Protein AF-A0A9E6Z7S4-F1 (afdb_monomer_lite)

Structure (mmCIF, N/CA/C/O backbone):
data_AF-A0A9E6Z7S4-F1
#
_entry.id   AF-A0A9E6Z7S4-F1
#
loop_
_atom_site.group_PDB
_atom_site.id
_atom_site.type_symbol
_atom_site.label_atom_id
_atom_site.label_alt_id
_atom_site.label_comp_id
_atom_site.label_asym_id
_atom_site.label_entity_id
_atom_site.label_seq_id
_atom_site.pdbx_PDB_ins_code
_atom_site.Cartn_x
_atom_site.Cartn_y
_atom_site.Cartn_z
_atom_site.occupancy
_atom_site.B_iso_or_equiv
_atom_site.auth_seq_id
_atom_site.auth_comp_id
_atom_site.auth_asym_id
_atom_site.auth_atom_id
_atom_site.pdbx_PDB_model_num
ATOM 1 N N . MET A 1 1 ? -16.409 -17.255 5.929 1.00 81.44 1 MET A N 1
ATOM 2 C CA . MET A 1 1 ? -15.998 -15.850 6.142 1.00 81.44 1 MET A CA 1
ATOM 3 C C . MET A 1 1 ? -14.759 -15.859 7.023 1.00 81.44 1 MET A C 1
ATOM 5 O O . MET A 1 1 ? -14.748 -16.625 7.976 1.00 81.44 1 MET A O 1
ATOM 9 N N . CYS A 1 2 ? -13.730 -15.079 6.697 1.00 95.62 2 CYS A N 1
ATOM 10 C CA . CYS A 1 2 ? -12.510 -14.948 7.500 1.00 95.62 2 CYS A CA 1
ATOM 11 C C . CYS A 1 2 ? -12.238 -13.470 7.800 1.00 95.62 2 CYS A C 1
ATOM 13 O O . CYS A 1 2 ? -12.730 -12.597 7.088 1.00 95.62 2 CYS A O 1
ATOM 15 N N . GLY A 1 3 ? -11.458 -13.200 8.840 1.00 95.50 3 GLY A N 1
ATOM 16 C CA . GLY A 1 3 ? -11.078 -11.851 9.238 1.00 95.50 3 GLY A CA 1
ATOM 17 C C . GLY A 1 3 ? -9.960 -11.886 10.269 1.00 95.50 3 GLY A C 1
ATOM 18 O O . GLY A 1 3 ? -9.638 -12.946 10.808 1.00 95.50 3 GLY A O 1
ATOM 19 N N . ILE A 1 4 ? -9.374 -10.723 10.521 1.00 96.81 4 ILE A N 1
ATOM 20 C CA . ILE A 1 4 ? -8.291 -10.529 11.484 1.00 96.81 4 ILE A CA 1
ATOM 21 C C . ILE A 1 4 ? -8.609 -9.317 12.368 1.00 96.81 4 ILE A C 1
ATOM 23 O O . ILE A 1 4 ? -9.323 -8.415 11.920 1.00 96.81 4 ILE A O 1
ATOM 27 N N . PRO A 1 5 ? -8.096 -9.262 13.606 1.00 97.31 5 PRO A N 1
ATOM 28 C CA . PRO A 1 5 ? -8.160 -8.054 14.421 1.00 97.31 5 PRO A CA 1
ATOM 29 C C . PRO A 1 5 ? -7.411 -6.893 13.751 1.00 97.31 5 PRO A C 1
ATOM 31 O O . PRO A 1 5 ? -6.332 -7.103 13.197 1.00 97.31 5 PRO A O 1
ATOM 34 N N . PHE A 1 6 ? -7.945 -5.669 13.838 1.00 94.50 6 PHE A N 1
ATOM 35 C CA . PHE A 1 6 ? -7.374 -4.500 13.147 1.00 94.50 6 PHE A CA 1
ATOM 36 C C . PHE A 1 6 ? -5.913 -4.230 13.549 1.00 94.50 6 PHE A C 1
ATOM 38 O O . PHE A 1 6 ? -5.073 -3.967 12.700 1.00 94.50 6 PHE A O 1
ATOM 45 N N . HIS A 1 7 ? -5.578 -4.403 14.829 1.00 94.50 7 HIS A N 1
ATOM 46 C CA . HIS A 1 7 ? -4.221 -4.207 15.346 1.00 94.50 7 HIS A CA 1
ATOM 47 C C . HIS A 1 7 ? -3.212 -5.262 14.857 1.00 94.50 7 HIS A C 1
ATOM 49 O O . HIS A 1 7 ? -2.017 -5.126 15.089 1.00 94.50 7 HIS A O 1
ATOM 55 N N . ALA A 1 8 ? -3.678 -6.354 14.243 1.00 95.44 8 ALA A N 1
ATOM 56 C CA . ALA A 1 8 ? -2.821 -7.381 13.659 1.00 95.44 8 ALA A CA 1
ATOM 57 C C . ALA A 1 8 ? -2.676 -7.221 12.136 1.00 95.44 8 ALA A C 1
ATOM 59 O O . ALA A 1 8 ? -1.929 -7.992 11.528 1.00 95.44 8 ALA A O 1
ATOM 60 N N . ALA A 1 9 ? -3.383 -6.258 11.525 1.00 95.62 9 ALA A N 1
ATOM 61 C CA . ALA A 1 9 ? -3.554 -6.145 10.079 1.00 95.62 9 ALA A CA 1
ATOM 62 C C . ALA A 1 9 ? -2.231 -6.096 9.316 1.00 95.62 9 ALA A C 1
ATOM 64 O O . ALA A 1 9 ? -2.056 -6.869 8.373 1.00 95.62 9 ALA A O 1
ATOM 65 N N . ASP A 1 10 ? -1.285 -5.280 9.776 1.00 95.12 10 ASP A N 1
ATOM 66 C CA . ASP A 1 10 ? -0.019 -5.039 9.083 1.00 95.12 10 ASP A CA 1
ATOM 67 C C . ASP A 1 10 ? 0.732 -6.336 8.780 1.00 95.12 10 ASP A C 1
ATOM 69 O O . ASP A 1 10 ? 1.128 -6.569 7.644 1.00 95.12 10 ASP A O 1
ATOM 73 N N . SER A 1 11 ? 0.824 -7.256 9.745 1.00 95.31 11 SER A N 1
ATOM 74 C CA . SER A 1 11 ? 1.520 -8.536 9.547 1.00 95.31 11 SER A CA 1
ATOM 75 C C . SER A 1 11 ? 0.915 -9.398 8.427 1.00 95.31 11 SER A C 1
ATOM 77 O O . SER A 1 11 ? 1.638 -10.064 7.681 1.00 95.31 11 SER A O 1
ATOM 79 N N . TYR A 1 12 ? -0.411 -9.380 8.270 1.00 96.50 12 TYR A N 1
ATOM 80 C CA . TYR A 1 12 ? -1.104 -10.117 7.211 1.00 96.50 12 TYR A CA 1
ATOM 81 C C . TYR A 1 12 ? -1.001 -9.385 5.878 1.00 96.50 12 TYR A C 1
ATOM 83 O O . TYR A 1 12 ? -0.786 -10.021 4.847 1.00 96.50 12 TYR A O 1
ATOM 91 N N . ILE A 1 13 ? -1.105 -8.058 5.905 1.00 96.31 13 ILE A N 1
ATOM 92 C CA . ILE A 1 13 ? -0.926 -7.204 4.735 1.00 96.31 13 ILE A CA 1
ATOM 93 C C . ILE A 1 13 ? 0.478 -7.404 4.156 1.00 96.31 13 ILE A C 1
ATOM 95 O O . ILE A 1 13 ? 0.594 -7.700 2.970 1.00 96.31 13 ILE A O 1
ATOM 99 N N . THR A 1 14 ? 1.534 -7.363 4.976 1.00 95.31 14 THR A N 1
ATOM 100 C CA . THR A 1 14 ? 2.917 -7.612 4.538 1.00 95.31 14 THR A CA 1
ATOM 101 C C . THR A 1 14 ? 3.048 -8.969 3.848 1.00 95.31 14 THR A C 1
ATOM 103 O O . THR A 1 14 ? 3.689 -9.076 2.803 1.00 95.31 14 THR A O 1
ATOM 106 N N . ARG A 1 15 ? 2.410 -10.021 4.380 1.00 95.50 15 ARG A N 1
ATOM 107 C CA . ARG A 1 15 ? 2.425 -11.355 3.753 1.00 95.50 15 ARG A CA 1
ATOM 108 C C . ARG A 1 15 ? 1.739 -11.359 2.387 1.00 95.50 15 ARG A C 1
ATOM 110 O O . ARG A 1 15 ? 2.270 -11.962 1.459 1.00 95.50 15 ARG A O 1
ATOM 117 N N . LEU A 1 16 ? 0.599 -10.683 2.257 1.00 96.62 16 LEU A N 1
ATOM 118 C CA . LEU A 1 16 ? -0.130 -10.568 0.991 1.00 96.62 16 LEU A CA 1
ATOM 119 C C . LEU A 1 16 ? 0.663 -9.768 -0.051 1.00 96.62 16 LEU A C 1
ATOM 121 O O . LEU A 1 16 ? 0.762 -10.192 -1.201 1.00 96.62 16 LEU A O 1
ATOM 125 N N . LEU A 1 17 ? 1.278 -8.656 0.355 1.00 95.19 17 LEU A N 1
ATOM 126 C CA . LEU A 1 17 ? 2.114 -7.831 -0.519 1.00 95.19 17 LEU A CA 1
ATOM 127 C C . LEU A 1 17 ? 3.338 -8.604 -1.020 1.00 95.19 17 LEU A C 1
ATOM 129 O O . LEU A 1 17 ? 3.617 -8.588 -2.216 1.00 95.19 17 LEU A O 1
ATOM 133 N N . LYS A 1 18 ? 4.013 -9.363 -0.145 1.00 93.06 18 LYS A N 1
ATOM 134 C CA . LYS A 1 18 ? 5.128 -10.246 -0.536 1.00 93.06 18 LYS A CA 1
ATOM 135 C C . LYS A 1 18 ? 4.712 -11.344 -1.521 1.00 93.06 18 LYS A C 1
ATOM 137 O O . LYS A 1 18 ? 5.545 -11.829 -2.277 1.00 93.06 18 LYS A O 1
ATOM 142 N N . GLN A 1 19 ? 3.434 -11.721 -1.539 1.00 96.25 19 GLN A N 1
ATOM 143 C CA . GLN A 1 19 ? 2.856 -12.651 -2.517 1.00 96.25 19 GLN A CA 1
ATOM 144 C C . GLN A 1 19 ? 2.371 -11.958 -3.805 1.00 96.25 19 GLN A C 1
ATOM 146 O O . GLN A 1 19 ? 1.812 -12.612 -4.682 1.00 96.25 19 GLN A O 1
ATOM 151 N N . GLY A 1 20 ? 2.576 -10.646 -3.943 1.00 94.81 20 GLY A N 1
ATOM 152 C CA . GLY A 1 20 ? 2.176 -9.876 -5.121 1.00 94.81 20 GLY A CA 1
ATOM 153 C C . GLY A 1 20 ? 0.705 -9.448 -5.132 1.00 94.81 20 GLY A C 1
ATOM 154 O O . GLY A 1 20 ? 0.223 -8.932 -6.142 1.00 94.81 20 GLY A O 1
ATOM 155 N N . HIS A 1 21 ? -0.033 -9.642 -4.035 1.00 97.75 21 HIS A N 1
ATOM 156 C CA . HIS A 1 21 ? -1.432 -9.231 -3.952 1.00 97.75 21 HIS A CA 1
ATOM 157 C C . HIS A 1 21 ? -1.569 -7.729 -3.688 1.00 97.75 21 HIS A C 1
ATOM 159 O O . HIS A 1 21 ? -0.792 -7.133 -2.945 1.00 97.75 21 HIS A O 1
ATOM 165 N N . LYS A 1 22 ? -2.607 -7.118 -4.269 1.00 96.62 22 LYS A N 1
ATOM 166 C CA . LYS A 1 22 ? -3.041 -5.756 -3.932 1.00 96.62 22 LYS A CA 1
ATOM 167 C C . LYS A 1 22 ? -4.060 -5.826 -2.799 1.00 96.62 22 LYS A C 1
ATOM 169 O O . LYS A 1 22 ? -4.932 -6.694 -2.823 1.00 96.62 22 LYS A O 1
ATOM 174 N N . VAL A 1 23 ? -3.984 -4.904 -1.846 1.00 97.06 23 VAL A N 1
ATOM 175 C CA . VAL A 1 23 ? -4.874 -4.861 -0.679 1.00 97.06 23 VAL A CA 1
ATOM 176 C C . VAL A 1 23 ? -5.593 -3.518 -0.631 1.00 97.06 23 VAL A C 1
ATOM 178 O O . VAL A 1 23 ? -4.952 -2.473 -0.619 1.00 97.06 23 VAL A 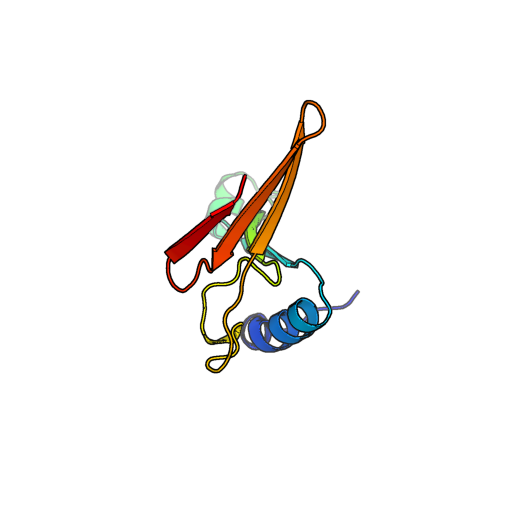O 1
ATOM 181 N N . ALA A 1 24 ? -6.924 -3.534 -0.591 1.00 97.69 24 ALA A N 1
ATOM 182 C CA . ALA A 1 24 ? -7.730 -2.342 -0.341 1.00 97.69 24 ALA A CA 1
ATOM 183 C C . ALA A 1 24 ? -8.108 -2.283 1.144 1.00 97.69 24 ALA A C 1
ATOM 185 O O . ALA A 1 24 ? -8.679 -3.237 1.674 1.00 97.69 24 ALA A O 1
ATOM 186 N N . ILE A 1 25 ? -7.798 -1.168 1.803 1.00 96.06 25 ILE A N 1
ATOM 187 C CA . ILE A 1 25 ? -8.161 -0.912 3.198 1.00 96.06 25 ILE A CA 1
ATOM 188 C C . ILE A 1 25 ? -9.451 -0.108 3.208 1.00 96.06 25 ILE A C 1
ATOM 190 O O . ILE A 1 25 ? -9.508 1.005 2.678 1.00 96.06 25 ILE A O 1
ATOM 194 N N . CYS A 1 26 ? -10.489 -0.701 3.790 1.00 97.75 26 CYS A N 1
ATOM 195 C CA . CYS A 1 26 ? -11.803 -0.100 3.903 1.00 97.75 26 CYS A CA 1
ATOM 196 C C . CYS A 1 26 ? -12.119 0.176 5.372 1.00 97.75 26 CYS A C 1
ATOM 198 O O . CYS A 1 26 ? -12.191 -0.758 6.169 1.00 97.75 26 CYS A O 1
ATOM 200 N N . GLU A 1 27 ? -12.322 1.446 5.706 1.00 97.69 27 GLU A N 1
ATOM 201 C CA . GLU A 1 27 ? -12.529 1.905 7.081 1.00 97.69 27 GLU A CA 1
ATOM 202 C C . GLU A 1 27 ? -13.933 2.465 7.285 1.00 97.69 27 GLU A C 1
ATOM 204 O O . GLU A 1 27 ? -14.640 2.819 6.337 1.00 97.69 27 GLU A O 1
ATOM 209 N N . GLN A 1 28 ? -14.339 2.560 8.550 1.00 97.75 28 GLN A N 1
ATOM 210 C CA . GLN A 1 28 ? -15.511 3.341 8.929 1.00 97.75 28 GLN A CA 1
ATOM 211 C C . GLN A 1 28 ? -15.168 4.829 8.843 1.00 97.75 28 GLN A C 1
ATOM 213 O O . GLN A 1 28 ? -14.279 5.311 9.537 1.00 97.75 28 GLN A O 1
ATOM 218 N N . VAL A 1 29 ? -15.882 5.561 7.990 1.00 97.12 29 VAL A N 1
ATOM 219 C CA . VAL A 1 29 ? -15.622 6.992 7.729 1.00 97.12 29 VAL A CA 1
ATOM 220 C C . VAL A 1 29 ? -16.596 7.921 8.458 1.00 97.12 29 VAL A C 1
ATOM 222 O O . VAL A 1 29 ? -16.655 9.116 8.178 1.00 97.12 29 VAL A O 1
ATOM 225 N N . GLU A 1 30 ? -17.406 7.365 9.353 1.00 96.38 30 GLU A N 1
ATOM 226 C CA . GLU A 1 30 ? -18.267 8.088 10.286 1.00 96.38 30 GLU A CA 1
ATOM 227 C C . GLU A 1 30 ? -18.422 7.264 11.573 1.00 96.38 30 GLU A C 1
ATOM 229 O O . GLU A 1 30 ? -18.185 6.054 11.577 1.00 96.38 30 GLU A O 1
ATOM 234 N N . THR A 1 31 ? -18.836 7.906 12.664 1.00 96.31 31 THR A N 1
ATOM 235 C CA . THR A 1 31 ? -19.116 7.217 13.931 1.00 96.31 31 THR A CA 1
ATOM 236 C C . THR A 1 31 ? -20.523 6.601 13.941 1.00 96.31 31 THR A C 1
ATOM 238 O O . THR A 1 31 ? -21.401 7.029 13.178 1.00 96.31 31 THR A O 1
ATOM 241 N N . PRO A 1 32 ? -20.804 5.629 14.829 1.00 95.00 32 PRO A N 1
ATOM 242 C CA . PRO A 1 32 ? -22.156 5.102 15.013 1.00 95.00 32 PRO A CA 1
ATOM 243 C C . PRO A 1 32 ? -23.194 6.188 15.333 1.00 95.00 32 PRO A C 1
ATOM 245 O O . PRO A 1 32 ? -24.312 6.136 14.822 1.00 95.00 32 PRO A O 1
ATOM 248 N N . GLU A 1 33 ? -22.834 7.202 16.123 1.00 94.94 33 GLU A N 1
ATOM 249 C CA . GLU A 1 33 ? -23.723 8.313 16.486 1.00 94.94 33 GLU A CA 1
ATOM 250 C C . GLU A 1 33 ? -24.052 9.186 15.271 1.00 94.94 33 GLU A C 1
ATOM 252 O O . GLU A 1 33 ? -25.192 9.620 15.097 1.00 94.94 33 GLU A O 1
ATOM 257 N N . GLN A 1 34 ? -23.065 9.439 14.406 1.00 95.38 34 GLN A N 1
ATOM 258 C CA . GLN A 1 34 ? -23.275 10.155 13.147 1.00 95.38 34 GLN A CA 1
ATOM 259 C C . GLN A 1 34 ? -24.193 9.363 12.211 1.00 95.38 34 GLN A C 1
ATOM 261 O O . GLN A 1 34 ? -25.129 9.936 11.651 1.00 95.38 34 GLN A O 1
ATOM 266 N N . ALA A 1 35 ? -23.994 8.046 12.107 1.00 96.25 35 ALA A N 1
ATOM 267 C CA . ALA A 1 35 ? -24.860 7.176 11.318 1.00 96.25 35 ALA A CA 1
ATOM 268 C C . ALA A 1 35 ? -26.309 7.197 11.836 1.00 96.25 35 ALA A C 1
ATOM 270 O O . ALA A 1 35 ? -27.239 7.371 11.048 1.00 96.25 35 ALA A O 1
ATOM 271 N N . GLN A 1 36 ? -26.516 7.114 13.156 1.00 94.19 36 GLN A N 1
ATOM 272 C CA . GLN A 1 36 ? -27.850 7.159 13.771 1.00 94.19 36 GLN A CA 1
ATOM 273 C C . GLN A 1 36 ? -28.610 8.451 13.443 1.00 94.19 36 GLN A C 1
ATOM 275 O O . GLN A 1 36 ? -29.814 8.403 13.188 1.00 94.19 36 GLN A O 1
ATOM 280 N N . LYS A 1 37 ? -27.915 9.595 13.365 1.00 94.88 37 LYS A N 1
ATOM 281 C CA . LYS A 1 37 ? -28.521 10.879 12.964 1.00 94.88 37 LYS A CA 1
ATOM 282 C C . LYS A 1 37 ? -29.070 10.869 11.532 1.00 94.88 37 LYS A C 1
ATOM 284 O O . LYS A 1 37 ? -29.989 11.629 11.247 1.00 94.88 37 LYS A O 1
ATOM 289 N N . ARG A 1 38 ? -28.555 10.012 10.637 1.00 94.25 38 ARG A N 1
ATOM 290 C CA . ARG A 1 38 ? -29.073 9.848 9.261 1.00 94.25 38 ARG A CA 1
ATOM 291 C C . ARG A 1 38 ? -30.356 9.008 9.206 1.00 94.25 38 ARG A C 1
ATOM 293 O O . ARG A 1 38 ? -31.049 9.022 8.194 1.00 94.25 38 ARG A O 1
ATOM 300 N N . GLY A 1 39 ? -30.682 8.285 10.282 1.00 92.94 39 GLY A N 1
ATOM 301 C CA . GLY A 1 39 ? -31.927 7.534 10.445 1.00 92.94 39 GLY A CA 1
ATOM 302 C C . GLY A 1 39 ? -31.732 6.191 11.164 1.00 92.94 39 GLY A C 1
ATOM 303 O O . GLY A 1 39 ? -30.630 5.644 11.152 1.00 92.94 39 GLY A O 1
ATOM 304 N N . PRO A 1 40 ? -32.802 5.597 11.726 1.00 86.31 40 PRO A N 1
ATOM 305 C CA . PRO A 1 40 ? -32.730 4.421 12.607 1.00 86.31 40 PRO A CA 1
ATOM 306 C C . PRO A 1 40 ? -32.249 3.124 11.932 1.00 86.31 40 PRO A C 1
ATOM 308 O O . PRO A 1 40 ? -31.925 2.163 12.621 1.00 86.31 40 PRO A O 1
ATOM 311 N N . LYS A 1 41 ? -32.204 3.072 10.594 1.00 92.00 41 LYS A N 1
ATOM 312 C CA . LYS A 1 41 ? -31.694 1.926 9.812 1.00 92.00 41 LYS A CA 1
ATOM 313 C C . LYS A 1 41 ? -30.375 2.228 9.092 1.00 92.00 41 LYS A C 1
ATOM 315 O O . LYS A 1 41 ? -29.946 1.451 8.242 1.00 92.00 41 LYS A O 1
ATOM 320 N N . SER A 1 42 ? -29.756 3.368 9.382 1.00 93.62 42 SER A N 1
ATOM 321 C CA . SER A 1 42 ? -28.532 3.788 8.707 1.00 93.62 42 SER A CA 1
ATOM 322 C C . SER A 1 42 ? -27.343 2.961 9.183 1.00 93.62 42 SER A C 1
ATOM 324 O O . SER A 1 42 ? -27.065 2.877 10.376 1.00 93.62 42 SER A O 1
ATOM 326 N N . ILE A 1 43 ? -26.623 2.365 8.235 1.00 95.12 43 ILE A N 1
ATOM 327 C CA . ILE A 1 43 ? -25.366 1.656 8.490 1.00 95.12 43 ILE A CA 1
ATOM 328 C C . ILE A 1 43 ? -24.224 2.667 8.415 1.00 95.12 43 ILE A C 1
ATOM 330 O O . ILE A 1 43 ? -24.233 3.532 7.537 1.00 95.12 43 ILE A O 1
ATOM 334 N N . VAL A 1 44 ? -23.235 2.514 9.300 1.00 97.19 44 VAL A N 1
ATOM 335 C CA . VAL A 1 44 ? -21.982 3.279 9.265 1.00 97.19 44 VAL A CA 1
ATOM 336 C C . VAL A 1 44 ? -21.365 3.213 7.869 1.00 97.19 44 VAL A C 1
ATOM 338 O O . VAL A 1 44 ? -21.090 2.123 7.348 1.00 97.19 44 VAL A O 1
ATOM 341 N N . ARG A 1 45 ? -21.158 4.387 7.271 1.00 96.69 45 ARG A N 1
ATOM 342 C CA . ARG A 1 45 ? -20.531 4.547 5.964 1.00 96.69 45 ARG A CA 1
ATOM 343 C C . ARG A 1 45 ? -19.117 3.979 5.996 1.00 96.69 45 ARG A C 1
ATOM 345 O O . ARG A 1 45 ? -18.357 4.199 6.940 1.00 96.69 45 ARG A O 1
ATOM 352 N N . ARG A 1 46 ? -18.779 3.253 4.936 1.00 98.00 46 ARG A N 1
ATOM 353 C CA . ARG A 1 46 ? -17.467 2.655 4.716 1.00 98.00 46 ARG A CA 1
ATOM 354 C C . ARG A 1 46 ? -16.919 3.118 3.385 1.00 98.00 46 ARG A C 1
ATOM 356 O O . ARG A 1 46 ? -17.692 3.245 2.437 1.00 98.00 46 ARG A O 1
ATOM 363 N N . ASP A 1 47 ? -15.620 3.355 3.338 1.00 98.25 47 ASP A N 1
ATOM 364 C CA . ASP A 1 47 ? -14.943 3.763 2.112 1.00 98.25 47 ASP A CA 1
ATOM 365 C C . ASP A 1 47 ? -13.552 3.141 2.025 1.00 98.25 47 ASP A C 1
ATOM 367 O O . ASP A 1 47 ? -12.967 2.782 3.051 1.00 98.25 47 ASP A O 1
ATOM 371 N N . VAL A 1 48 ? -13.037 2.991 0.806 1.00 97.94 48 VAL A N 1
ATOM 372 C CA . VAL A 1 48 ? -11.651 2.580 0.578 1.00 97.94 48 VAL A CA 1
ATOM 373 C C . VAL A 1 48 ? -10.773 3.796 0.813 1.00 97.94 48 VAL A C 1
ATOM 375 O O . VAL A 1 48 ? -10.697 4.699 -0.013 1.00 97.94 48 VAL A O 1
ATOM 378 N N . VAL A 1 49 ? -10.093 3.811 1.952 1.00 96.50 49 VAL A N 1
ATOM 379 C CA . VAL A 1 49 ? -9.215 4.923 2.330 1.00 96.50 49 VAL A CA 1
ATOM 380 C C . VAL A 1 49 ? -7.809 4.747 1.776 1.00 96.50 49 VAL A C 1
ATOM 382 O O . VAL A 1 49 ? -7.051 5.710 1.688 1.00 96.50 49 VAL A O 1
ATOM 385 N N . ARG A 1 50 ? -7.441 3.513 1.405 1.00 94.12 50 ARG A N 1
ATOM 386 C CA . ARG A 1 50 ? -6.095 3.204 0.934 1.00 94.12 50 ARG A CA 1
ATOM 387 C C . ARG A 1 50 ? -6.042 1.965 0.047 1.00 94.12 50 ARG A C 1
ATOM 389 O O . ARG A 1 50 ? -6.725 0.978 0.310 1.00 94.12 50 ARG A O 1
ATOM 396 N N . ILE A 1 51 ? -5.175 1.996 -0.966 1.00 95.69 51 ILE A N 1
ATOM 397 C CA . ILE A 1 51 ? -4.836 0.840 -1.803 1.00 95.69 51 ILE A CA 1
ATOM 398 C C . ILE A 1 51 ? -3.336 0.588 -1.683 1.00 95.69 51 ILE A C 1
ATOM 400 O O . ILE A 1 51 ? -2.521 1.436 -2.035 1.00 95.69 51 ILE A O 1
ATOM 404 N N . LEU A 1 52 ? -2.985 -0.592 -1.186 1.00 95.19 52 LEU A N 1
ATOM 405 C CA . LEU A 1 52 ? -1.616 -1.059 -1.038 1.00 95.19 52 LEU A CA 1
ATOM 406 C C . LEU A 1 52 ? -1.283 -1.975 -2.203 1.00 95.19 52 LEU A C 1
ATOM 408 O O . LEU A 1 52 ? -2.000 -2.940 -2.481 1.00 95.19 52 LEU A O 1
ATOM 412 N N . THR A 1 53 ? -0.180 -1.685 -2.876 1.00 95.44 53 THR A N 1
ATOM 413 C CA . THR A 1 53 ? 0.398 -2.571 -3.882 1.00 95.44 53 THR A CA 1
ATOM 414 C C . THR A 1 53 ? 1.874 -2.778 -3.563 1.00 95.44 53 THR A C 1
ATOM 416 O O . THR A 1 53 ? 2.462 -1.899 -2.929 1.00 95.44 53 THR A O 1
ATOM 419 N N . PRO A 1 54 ? 2.487 -3.899 -3.988 1.00 93.62 54 PRO A N 1
ATOM 420 C CA . PRO A 1 54 ? 3.875 -4.205 -3.642 1.00 93.62 54 PRO A CA 1
ATOM 421 C C . PRO A 1 54 ? 4.847 -3.053 -3.926 1.00 93.62 54 PRO A C 1
ATOM 423 O O . PRO A 1 54 ? 5.696 -2.768 -3.095 1.00 93.62 54 PRO A O 1
ATOM 426 N N . GLY A 1 55 ? 4.666 -2.335 -5.039 1.00 92.81 55 GLY A N 1
ATOM 427 C CA . GLY A 1 55 ? 5.539 -1.221 -5.423 1.00 92.81 55 GLY A CA 1
ATOM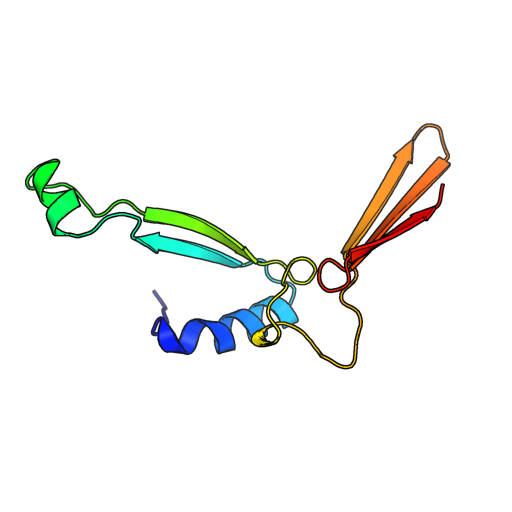 428 C C . GLY A 1 55 ? 5.037 0.179 -5.047 1.00 92.81 55 GLY A C 1
ATOM 429 O O . GLY A 1 55 ? 5.593 1.147 -5.545 1.00 92.81 55 GLY A O 1
ATOM 430 N N . THR A 1 56 ? 3.972 0.323 -4.244 1.00 92.94 56 THR A N 1
ATOM 431 C CA . THR A 1 56 ? 3.433 1.648 -3.844 1.00 92.94 56 THR A CA 1
ATOM 432 C C . THR A 1 56 ? 3.306 1.851 -2.336 1.00 92.94 56 THR A C 1
ATOM 434 O O . THR A 1 56 ? 2.675 2.812 -1.896 1.00 92.94 56 THR A O 1
ATOM 437 N N . VAL A 1 57 ? 3.854 0.940 -1.532 1.00 93.00 57 VAL A N 1
ATOM 438 C CA . VAL A 1 57 ? 3.933 1.105 -0.075 1.00 93.00 57 VAL A CA 1
ATOM 439 C C . VAL A 1 57 ? 5.090 2.026 0.310 1.00 93.00 57 VAL A C 1
ATOM 441 O O . VAL A 1 57 ? 6.115 2.042 -0.368 1.00 93.00 57 VAL A O 1
ATOM 444 N N . MET A 1 58 ? 4.909 2.795 1.386 1.00 89.00 58 MET A N 1
ATOM 445 C CA . MET A 1 58 ? 5.887 3.790 1.857 1.00 89.00 58 MET A CA 1
ATOM 446 C C . MET A 1 58 ? 6.301 3.571 3.313 1.00 89.00 58 MET A C 1
ATOM 448 O O . MET A 1 58 ? 7.339 4.064 3.735 1.00 89.00 58 MET A O 1
ATOM 452 N N . GLU A 1 59 ? 5.496 2.858 4.097 1.00 89.75 59 GLU A N 1
ATOM 453 C CA . GLU A 1 59 ? 5.796 2.581 5.493 1.00 89.75 59 GLU A CA 1
ATOM 454 C C . GLU A 1 59 ? 6.872 1.514 5.611 1.00 89.75 59 GLU A C 1
ATOM 456 O O . GLU A 1 59 ? 6.809 0.469 4.958 1.00 89.75 59 GLU A O 1
ATOM 461 N N . GLU A 1 60 ? 7.793 1.740 6.543 1.00 87.25 60 GLU A N 1
ATOM 462 C CA . GLU A 1 60 ? 8.887 0.821 6.860 1.00 87.25 60 GLU A CA 1
ATOM 463 C C . GLU A 1 60 ? 8.387 -0.595 7.180 1.00 87.25 60 GLU A C 1
ATOM 465 O O . GLU A 1 60 ? 9.020 -1.575 6.810 1.00 87.25 60 GLU A O 1
ATOM 470 N N . THR A 1 61 ? 7.202 -0.732 7.786 1.00 90.19 61 THR A N 1
ATOM 471 C CA . THR A 1 61 ? 6.588 -2.033 8.110 1.00 90.19 61 THR A CA 1
ATOM 472 C C . THR A 1 61 ? 6.315 -2.910 6.878 1.00 90.19 61 THR A C 1
ATOM 474 O O . THR A 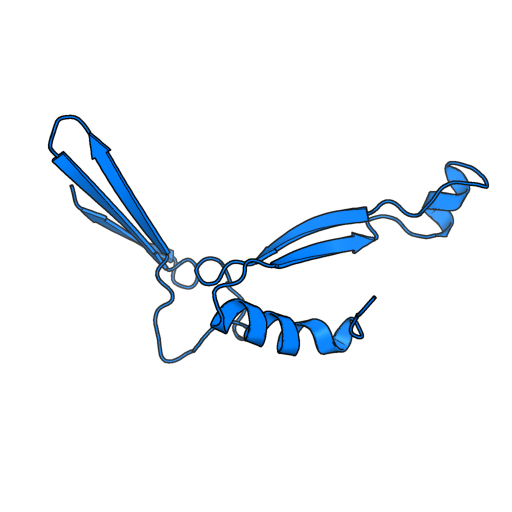1 61 ? 6.240 -4.139 6.994 1.00 90.19 61 THR A O 1
ATOM 477 N N . PHE A 1 62 ? 6.157 -2.303 5.698 1.00 92.06 62 PHE A N 1
ATOM 478 C CA . PHE A 1 62 ? 5.892 -3.006 4.441 1.00 92.06 62 PHE A CA 1
ATOM 479 C C . PHE A 1 62 ? 7.113 -3.092 3.519 1.00 92.06 62 PHE A C 1
ATOM 481 O O . PHE A 1 62 ? 7.044 -3.797 2.510 1.00 92.06 62 PHE A O 1
ATOM 488 N N . LEU A 1 63 ? 8.207 -2.406 3.852 1.00 90.81 63 LEU A N 1
ATOM 489 C CA . LEU A 1 63 ? 9.411 -2.306 3.032 1.00 90.81 63 LEU A CA 1
ATOM 490 C C . LEU A 1 63 ? 10.548 -3.172 3.587 1.00 90.81 63 LEU A C 1
ATOM 492 O O . LEU A 1 63 ? 10.584 -3.523 4.764 1.00 90.81 63 LEU A O 1
ATOM 496 N N . ASP A 1 64 ? 11.478 -3.534 2.707 1.00 89.31 64 ASP A N 1
ATOM 497 C CA . ASP A 1 64 ? 12.764 -4.114 3.084 1.00 89.31 64 ASP A CA 1
ATOM 498 C C . ASP A 1 64 ? 13.806 -2.992 3.069 1.00 89.31 64 ASP A C 1
ATOM 500 O O . ASP A 1 64 ? 14.053 -2.396 2.024 1.00 89.31 64 ASP A O 1
ATOM 504 N N . SER A 1 65 ? 14.403 -2.685 4.221 1.00 88.50 65 SER A N 1
ATOM 505 C CA . SER A 1 65 ? 15.360 -1.581 4.357 1.00 88.50 65 SER A CA 1
ATOM 506 C C . SER A 1 65 ? 16.652 -1.780 3.561 1.00 88.50 65 SER A C 1
ATOM 508 O O . SER A 1 65 ? 17.389 -0.819 3.352 1.00 88.50 65 SER A O 1
ATOM 510 N N . GLU A 1 66 ? 16.958 -3.010 3.140 1.00 92.62 66 GLU A N 1
ATOM 511 C CA . GLU A 1 66 ? 18.174 -3.323 2.384 1.00 92.62 66 GLU A CA 1
ATOM 512 C C . GLU A 1 66 ? 17.963 -3.280 0.862 1.00 92.62 66 GLU A C 1
ATOM 514 O O . GLU A 1 66 ? 18.915 -3.470 0.100 1.00 92.62 66 GLU A O 1
ATOM 519 N N . GLN A 1 67 ? 16.734 -3.032 0.390 1.00 91.50 67 GLN A N 1
ATOM 520 C CA . GLN A 1 67 ? 16.391 -3.079 -1.031 1.00 91.50 67 GLN A CA 1
ATOM 521 C C . GLN A 1 67 ? 15.561 -1.872 -1.471 1.00 91.50 67 GLN A C 1
ATOM 523 O O . GLN A 1 67 ? 14.684 -1.394 -0.761 1.00 91.50 67 GLN A O 1
ATOM 528 N N . ASN A 1 68 ? 15.800 -1.413 -2.701 1.00 92.94 68 ASN A N 1
ATOM 529 C CA . ASN A 1 68 ? 14.925 -0.427 -3.335 1.00 92.94 68 ASN A CA 1
ATOM 530 C C . ASN A 1 68 ? 13.599 -1.086 -3.738 1.00 92.94 68 ASN A C 1
ATOM 532 O O . ASN A 1 68 ? 13.590 -2.230 -4.203 1.00 92.94 68 ASN A O 1
ATOM 536 N N . ASN A 1 69 ? 12.503 -0.333 -3.672 1.00 94.50 69 ASN A N 1
ATOM 537 C CA . ASN A 1 69 ? 11.172 -0.786 -4.069 1.00 94.50 69 ASN A CA 1
ATOM 538 C C . ASN A 1 69 ? 10.689 -0.033 -5.316 1.00 94.50 69 ASN A C 1
ATOM 540 O O . ASN A 1 69 ? 9.807 0.826 -5.259 1.00 94.50 69 ASN A O 1
ATOM 544 N N . PHE A 1 70 ? 11.302 -0.337 -6.463 1.00 95.19 70 PHE A N 1
ATOM 545 C CA . PHE A 1 70 ? 10.960 0.315 -7.725 1.00 95.19 70 PHE A CA 1
ATOM 546 C C . PHE A 1 70 ? 9.635 -0.191 -8.309 1.00 95.19 70 PHE A C 1
ATOM 548 O O . PHE A 1 70 ? 9.445 -1.384 -8.547 1.00 95.19 70 PHE A O 1
ATOM 555 N N . TYR A 1 71 ? 8.767 0.747 -8.672 1.00 95.00 71 TYR A N 1
ATOM 556 C CA . TYR A 1 71 ? 7.641 0.550 -9.572 1.00 95.00 71 TYR A CA 1
ATOM 557 C C . TYR A 1 71 ? 8.053 0.933 -10.995 1.00 95.00 71 TYR A C 1
ATOM 559 O O . TYR A 1 71 ? 8.651 1.989 -11.206 1.00 95.00 71 TYR A O 1
ATOM 567 N N . ALA A 1 72 ? 7.724 0.099 -11.980 1.00 95.88 72 ALA A N 1
ATOM 568 C CA . ALA A 1 72 ? 8.058 0.345 -13.379 1.00 95.88 72 ALA A CA 1
ATOM 569 C C . ALA A 1 72 ? 6.802 0.504 -14.242 1.00 95.88 72 ALA A C 1
ATOM 571 O O . ALA A 1 72 ? 5.804 -0.191 -14.050 1.00 95.88 72 ALA A O 1
ATOM 572 N N . ALA A 1 73 ? 6.877 1.386 -15.234 1.00 97.00 73 ALA A N 1
ATOM 573 C CA . ALA A 1 73 ? 5.880 1.524 -16.285 1.00 97.00 73 ALA A CA 1
ATOM 574 C C . ALA A 1 73 ? 6.573 1.466 -17.648 1.00 97.00 73 ALA A C 1
ATOM 576 O O . ALA A 1 73 ? 7.501 2.231 -17.903 1.00 97.00 73 ALA A O 1
ATOM 577 N N . LEU A 1 74 ? 6.116 0.564 -18.517 1.00 97.38 74 LEU A N 1
ATOM 578 C CA . LEU A 1 74 ? 6.584 0.434 -19.894 1.00 97.38 74 LEU A CA 1
ATOM 579 C C . LEU A 1 74 ? 5.511 0.978 -20.838 1.00 97.38 74 LEU A C 1
ATOM 581 O O . LEU A 1 74 ? 4.350 0.580 -20.760 1.00 97.38 74 LEU A O 1
ATOM 585 N N . ALA A 1 75 ? 5.916 1.854 -21.745 1.00 97.44 75 ALA A N 1
ATOM 586 C CA . ALA A 1 75 ? 5.109 2.367 -22.835 1.00 97.44 75 ALA A CA 1
ATOM 587 C C . ALA A 1 75 ? 5.737 1.960 -24.171 1.00 97.44 75 ALA A C 1
ATOM 589 O O . ALA A 1 75 ? 6.957 1.859 -24.296 1.00 97.44 75 ALA A O 1
ATOM 590 N N . HIS A 1 76 ? 4.893 1.739 -25.172 1.00 97.00 76 HIS A N 1
ATOM 591 C CA . HIS A 1 76 ? 5.314 1.498 -26.544 1.00 97.00 76 HIS A CA 1
ATOM 592 C C . HIS A 1 76 ? 4.485 2.388 -27.462 1.00 97.00 76 HIS A C 1
ATOM 594 O O . HIS A 1 76 ? 3.258 2.275 -27.480 1.00 97.00 76 HIS A O 1
ATOM 600 N N . ASP A 1 77 ? 5.150 3.265 -28.206 1.00 95.81 77 ASP A N 1
ATOM 601 C CA . ASP A 1 77 ? 4.515 4.148 -29.180 1.00 95.81 77 ASP A CA 1
ATOM 602 C C . ASP A 1 77 ? 5.394 4.281 -30.426 1.00 95.81 77 ASP A C 1
ATOM 604 O O . ASP A 1 77 ? 6.616 4.363 -30.329 1.00 95.81 77 ASP A O 1
ATOM 608 N N . LYS A 1 78 ? 4.772 4.283 -31.611 1.00 94.00 78 LYS A N 1
ATOM 609 C CA . LYS A 1 78 ? 5.438 4.466 -32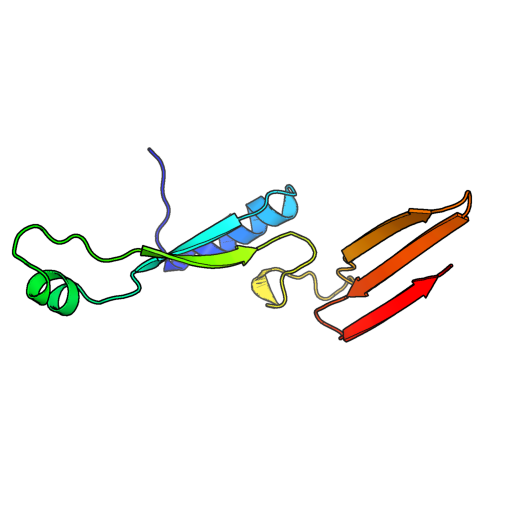.921 1.00 94.00 78 LYS A CA 1
ATOM 610 C C . LYS A 1 78 ? 6.714 3.626 -33.136 1.00 94.00 78 LYS A C 1
ATOM 612 O O . LYS A 1 78 ? 7.636 4.065 -33.818 1.00 94.00 78 LYS A O 1
ATOM 617 N N . GLY A 1 79 ? 6.760 2.410 -32.588 1.00 95.12 79 GLY A N 1
ATOM 618 C CA . GLY A 1 79 ? 7.906 1.501 -32.720 1.00 95.12 79 GLY A CA 1
ATOM 619 C C . GLY A 1 79 ? 9.064 1.776 -31.753 1.00 95.12 79 GLY A C 1
ATOM 620 O O . GLY A 1 79 ? 10.109 1.141 -31.874 1.00 95.12 79 GLY A O 1
ATOM 621 N N . ALA A 1 80 ? 8.892 2.696 -30.802 1.00 96.06 80 ALA A N 1
ATOM 622 C CA . ALA A 1 80 ? 9.834 2.975 -29.726 1.00 96.06 80 ALA A CA 1
ATOM 623 C C . ALA A 1 80 ? 9.259 2.530 -28.374 1.00 96.06 80 ALA A C 1
ATOM 625 O O . ALA A 1 80 ? 8.046 2.566 -28.152 1.00 96.06 80 ALA A O 1
ATOM 626 N N . PHE A 1 81 ? 10.139 2.117 -27.461 1.00 97.38 81 PHE A N 1
ATOM 627 C CA . PHE A 1 81 ? 9.783 1.771 -26.088 1.00 97.38 81 PHE A CA 1
ATOM 628 C C . PHE A 1 81 ? 10.294 2.840 -25.138 1.00 97.38 81 PHE A C 1
ATOM 630 O O . PHE A 1 81 ? 11.466 3.185 -25.178 1.00 97.38 81 PHE A O 1
ATOM 637 N N . SER A 1 82 ? 9.445 3.288 -24.224 1.00 97.69 82 SER A N 1
ATOM 638 C CA . SER A 1 82 ? 9.854 4.145 -23.117 1.00 97.69 82 SER A CA 1
ATOM 639 C C . SER A 1 82 ? 9.565 3.440 -21.806 1.00 97.69 82 SER A C 1
ATOM 641 O O . SER A 1 82 ? 8.525 2.807 -21.649 1.00 97.69 82 SER A O 1
ATOM 643 N N . ILE A 1 83 ? 10.477 3.542 -20.852 1.00 98.00 83 ILE A N 1
ATOM 644 C CA . ILE A 1 83 ? 10.325 2.950 -19.530 1.00 98.00 83 ILE A CA 1
ATOM 645 C C . ILE A 1 83 ? 10.579 4.001 -18.458 1.00 98.00 83 ILE A C 1
ATOM 647 O O . ILE A 1 83 ? 11.559 4.746 -18.511 1.00 98.00 83 ILE A O 1
ATOM 651 N N . ALA A 1 84 ? 9.683 4.051 -17.481 1.00 97.81 84 ALA A N 1
ATOM 652 C CA . ALA A 1 84 ? 9.827 4.849 -16.278 1.00 97.81 84 ALA A CA 1
ATOM 653 C C . ALA A 1 84 ? 9.974 3.923 -15.071 1.00 97.81 84 ALA A C 1
ATOM 655 O O . ALA A 1 84 ? 9.262 2.925 -14.969 1.00 97.81 84 ALA A O 1
ATOM 656 N N . PHE A 1 85 ? 10.871 4.274 -14.156 1.00 97.19 85 PHE A N 1
ATOM 657 C CA . PHE A 1 85 ? 11.005 3.653 -12.844 1.00 97.19 85 PHE A CA 1
ATOM 658 C C . PHE A 1 85 ? 10.824 4.720 -11.772 1.00 97.19 85 PHE A C 1
ATOM 660 O O . PHE A 1 85 ? 11.344 5.829 -11.906 1.00 97.19 85 PHE A O 1
ATOM 667 N N . ILE A 1 86 ? 10.131 4.375 -10.695 1.00 96.62 86 ILE A N 1
ATOM 668 C CA . ILE A 1 86 ? 10.009 5.217 -9.511 1.00 96.62 86 ILE A CA 1
ATOM 669 C C . ILE A 1 86 ? 10.179 4.370 -8.259 1.00 96.62 86 ILE A C 1
ATOM 671 O O . ILE A 1 86 ? 9.509 3.355 -8.116 1.00 96.62 86 ILE A O 1
ATOM 675 N N . ASP A 1 87 ? 11.066 4.773 -7.358 1.00 94.81 87 ASP A N 1
ATOM 676 C CA . ASP A 1 87 ? 11.007 4.322 -5.971 1.00 94.81 87 ASP A CA 1
ATOM 677 C C . ASP A 1 87 ? 10.320 5.427 -5.173 1.00 94.81 87 ASP A C 1
ATOM 679 O O . ASP A 1 87 ? 10.862 6.519 -4.997 1.00 94.81 87 ASP A O 1
ATOM 683 N N . ILE A 1 88 ? 9.084 5.157 -4.757 1.00 92.44 88 ILE A N 1
ATOM 684 C CA . ILE A 1 88 ? 8.230 6.150 -4.098 1.00 92.44 88 ILE A CA 1
ATOM 685 C C . ILE A 1 88 ? 8.781 6.508 -2.711 1.00 92.44 88 ILE A C 1
ATOM 687 O O . ILE A 1 88 ? 8.611 7.639 -2.270 1.00 92.44 88 ILE A O 1
ATOM 691 N N . SER A 1 89 ? 9.475 5.582 -2.043 1.00 91.44 89 SER A N 1
ATOM 692 C CA . SER A 1 89 ? 10.020 5.799 -0.698 1.00 91.44 89 SER A CA 1
ATOM 693 C C . SER A 1 89 ? 11.242 6.724 -0.685 1.00 91.44 89 SER A C 1
ATOM 695 O O . SER A 1 89 ? 11.505 7.380 0.318 1.00 91.44 89 SER A O 1
ATOM 697 N N . THR A 1 90 ? 11.966 6.807 -1.806 1.00 92.31 90 THR A N 1
ATOM 698 C CA . THR A 1 90 ? 13.181 7.631 -1.951 1.00 92.31 90 THR A CA 1
ATOM 699 C C . THR A 1 90 ? 13.026 8.784 -2.940 1.00 92.31 90 THR A C 1
ATOM 701 O O . THR A 1 90 ? 13.992 9.497 -3.204 1.00 92.31 90 THR A O 1
ATOM 704 N N . GLU A 1 91 ? 11.835 8.947 -3.526 1.00 93.12 91 GLU A N 1
ATOM 705 C CA . GLU A 1 91 ? 11.528 9.928 -4.579 1.00 93.12 91 GLU A CA 1
ATOM 706 C C . GLU A 1 91 ? 12.415 9.798 -5.834 1.00 93.12 91 GLU A C 1
ATOM 708 O O . GLU A 1 91 ? 12.483 10.691 -6.684 1.00 93.12 91 GLU A O 1
ATOM 713 N N . ARG A 1 92 ? 13.098 8.659 -5.999 1.00 95.69 92 ARG A N 1
ATOM 714 C CA . ARG A 1 92 ? 13.999 8.433 -7.125 1.00 95.69 92 ARG A CA 1
ATOM 715 C C .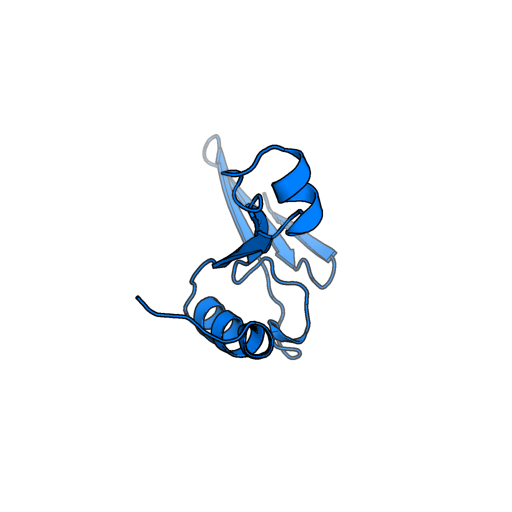 ARG A 1 92 ? 13.205 8.073 -8.372 1.00 95.69 92 ARG A C 1
ATOM 717 O O . ARG A 1 92 ? 12.718 6.952 -8.506 1.00 95.69 92 ARG A O 1
ATOM 724 N N . PHE A 1 93 ? 13.157 9.004 -9.320 1.00 97.06 93 PHE A N 1
ATOM 725 C CA . PHE A 1 93 ? 12.509 8.830 -10.617 1.00 97.06 93 PHE A CA 1
ATOM 726 C C . PHE A 1 93 ? 13.532 8.716 -11.754 1.00 97.06 93 PHE A C 1
ATOM 728 O O . PHE A 1 93 ? 14.452 9.526 -11.866 1.00 97.06 93 PHE A O 1
ATOM 735 N N . LEU A 1 94 ? 13.373 7.709 -12.612 1.00 97.56 94 LEU A N 1
ATOM 736 C CA . LEU A 1 94 ? 14.225 7.458 -13.774 1.00 97.56 94 LEU A CA 1
ATOM 737 C C . LEU A 1 94 ? 13.349 7.275 -15.012 1.00 97.56 94 LEU A C 1
ATOM 739 O O . LEU A 1 94 ? 12.400 6.497 -14.989 1.00 97.56 94 LEU A O 1
ATOM 743 N N . LEU A 1 95 ? 13.704 7.939 -16.109 1.00 97.31 95 LEU A N 1
ATOM 744 C CA . LEU A 1 95 ? 13.030 7.808 -17.398 1.00 97.31 95 LEU A CA 1
ATOM 745 C C . LEU A 1 95 ? 14.051 7.446 -18.475 1.00 97.31 95 LEU A C 1
ATOM 747 O O . LEU A 1 95 ? 15.108 8.070 -18.568 1.00 97.31 95 LEU A O 1
ATOM 751 N N . LYS A 1 96 ? 13.719 6.457 -19.304 1.00 93.94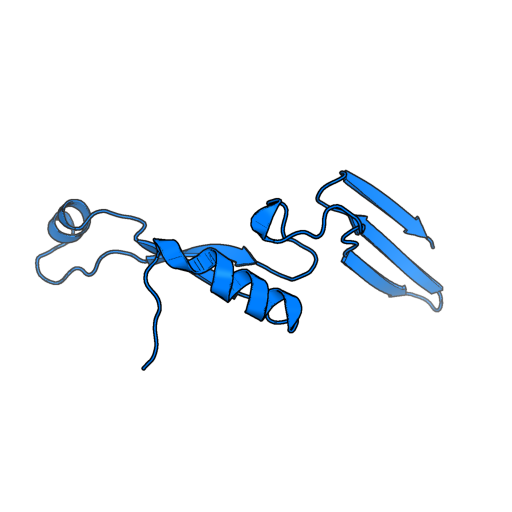 96 LYS A N 1
ATOM 752 C CA . LYS A 1 96 ? 14.486 6.087 -20.492 1.00 93.94 96 LYS A CA 1
ATOM 753 C C . LYS A 1 96 ? 13.546 5.969 -21.686 1.00 93.94 96 LYS A C 1
ATOM 755 O O . LYS A 1 96 ? 12.508 5.321 -21.581 1.00 93.94 96 LYS A O 1
ATOM 760 N N . MET A 1 97 ? 13.911 6.625 -22.782 1.00 88.38 97 MET A N 1
ATOM 761 C CA . MET A 1 97 ? 13.186 6.627 -24.057 1.00 88.38 97 MET A CA 1
ATOM 762 C C . MET A 1 97 ? 13.913 5.788 -25.102 1.00 88.38 97 MET A C 1
ATOM 764 O O . MET A 1 97 ? 15.132 5.556 -24.915 1.00 88.38 97 MET A O 1
#

Foldseek 3Di:
DDDDDPVCVLVVVLVCQVVFHKDFDKDQPDDPVVQCVVHPPGDGDIDRPDIDGNLPDQDPSNDDPVDFRKDKDWDDDPRDIKMWIARPNVRDIDIDD

pLDDT: mean 94.74, std 2.91, range [81.44, 98.25]

Radius of gyration: 19.15 Å; chains: 1; bounding box: 51×27×49 Å

Sequence (97 aa):
MCGIPFHAADSYITRLLKQGHKVAICEQVETPEQAQKRGPKSIVRRDVVRILTPGTVMEETFLDSEQNNFYAALAHDKGAFSIAFIDISTERFLLKM

Secondary structure (DSSP, 8-state):
-----GGGHHHHHHHHHHTT--EEEEEE-S-HHHHHHH-TTPPPPEEEEEEE-TTT--SGGGS-TTS--EEEEEEEETTEEEEEEEETTTTEEEEE-